Protein AF-A0A535QGE5-F1 (afdb_monomer_lite)

Structure (mmCIF, N/CA/C/O backbone):
data_AF-A0A535QGE5-F1
#
_entry.id   AF-A0A535QGE5-F1
#
loop_
_atom_site.group_PDB
_atom_site.id
_atom_site.type_symbol
_atom_site.label_atom_id
_atom_site.label_alt_id
_atom_site.label_comp_id
_atom_site.label_asym_id
_atom_site.label_entity_id
_atom_site.label_seq_id
_atom_site.pdbx_PDB_ins_code
_atom_site.Cartn_x
_atom_site.Cartn_y
_atom_site.Cartn_z
_atom_site.occupancy
_atom_site.B_iso_or_equiv
_atom_site.auth_seq_id
_atom_site.auth_comp_id
_atom_site.auth_asym_id
_atom_site.auth_atom_id
_atom_site.pdbx_PDB_model_num
ATOM 1 N N . MET A 1 1 ? -38.352 -1.138 -55.491 1.00 43.91 1 MET A N 1
ATOM 2 C CA . MET A 1 1 ? -38.396 0.281 -55.898 1.00 43.91 1 MET A CA 1
ATOM 3 C C . MET A 1 1 ? -39.644 0.878 -55.269 1.00 43.91 1 MET A C 1
ATOM 5 O O . MET A 1 1 ? -40.702 0.330 -55.533 1.00 43.91 1 MET A O 1
ATOM 9 N N . LEU A 1 2 ? -39.501 1.862 -54.376 1.00 36.53 2 LEU A N 1
ATOM 10 C CA . LEU A 1 2 ? -40.438 2.964 -54.093 1.00 36.53 2 LEU A CA 1
ATOM 11 C C . LEU A 1 2 ? -39.946 3.683 -52.830 1.00 36.53 2 LEU A C 1
ATOM 13 O O . LEU A 1 2 ? -39.919 3.121 -51.737 1.00 36.53 2 LEU A O 1
ATOM 17 N N . CYS A 1 3 ? -39.493 4.916 -53.028 1.00 30.83 3 CYS A N 1
ATOM 18 C CA . CYS A 1 3 ? -39.054 5.820 -51.982 1.00 30.83 3 CYS A CA 1
ATOM 19 C C . CYS A 1 3 ? -40.240 6.650 -51.473 1.00 30.83 3 CYS A C 1
ATOM 21 O O . CYS A 1 3 ? -40.962 7.226 -52.276 1.00 30.83 3 CYS A O 1
ATOM 23 N N . LEU A 1 4 ? -40.323 6.729 -50.139 1.00 42.69 4 LEU A N 1
ATOM 24 C CA . LEU A 1 4 ? -40.679 7.867 -49.279 1.00 42.69 4 LEU A CA 1
ATOM 25 C C . LEU A 1 4 ? -42.007 8.610 -49.500 1.00 42.69 4 LEU A C 1
ATOM 27 O O . LEU A 1 4 ? -42.220 9.247 -50.519 1.00 42.69 4 LEU A O 1
ATOM 31 N N . ASN A 1 5 ? -42.756 8.753 -48.403 1.00 33.75 5 ASN A N 1
ATOM 32 C CA . ASN A 1 5 ? -43.266 10.065 -48.008 1.00 33.75 5 ASN A CA 1
ATOM 33 C C . ASN A 1 5 ? -43.051 10.271 -46.503 1.00 33.75 5 ASN A C 1
ATOM 35 O O . ASN A 1 5 ? -43.503 9.483 -45.675 1.00 33.75 5 ASN A O 1
ATOM 39 N N . LYS A 1 6 ? -42.311 11.335 -46.171 1.00 44.16 6 LYS A N 1
ATOM 40 C CA . LYS A 1 6 ? -42.154 11.878 -44.819 1.00 44.16 6 LYS A CA 1
ATOM 41 C C . LYS A 1 6 ? -43.361 12.764 -44.511 1.00 44.16 6 LYS A C 1
ATOM 43 O O . LYS A 1 6 ? -43.703 13.613 -45.327 1.00 44.16 6 LYS A O 1
ATOM 48 N N . VAL A 1 7 ? -43.908 12.654 -43.305 1.00 36.50 7 VAL A N 1
ATOM 49 C CA . VAL A 1 7 ? -44.700 13.719 -42.673 1.00 36.50 7 VAL A CA 1
ATOM 50 C C . VAL A 1 7 ? -44.057 14.005 -41.312 1.00 36.50 7 VAL A C 1
ATOM 52 O O . VAL A 1 7 ? -43.834 13.058 -40.556 1.00 36.50 7 VAL A O 1
ATOM 55 N N . PRO A 1 8 ? -43.689 15.259 -40.992 1.00 41.50 8 PRO A N 1
ATOM 56 C CA . PRO A 1 8 ? -43.053 15.590 -39.728 1.00 41.50 8 PRO A CA 1
ATOM 57 C C . PRO A 1 8 ? -44.129 15.850 -38.670 1.00 41.50 8 PRO A C 1
ATOM 59 O O . PRO A 1 8 ? -44.941 16.760 -38.819 1.00 41.50 8 PRO A O 1
ATOM 62 N N . VAL A 1 9 ? -44.123 15.092 -37.575 1.00 39.03 9 VAL A N 1
ATOM 63 C CA . VAL A 1 9 ? -44.896 15.452 -36.381 1.00 39.03 9 VAL A CA 1
ATOM 64 C C . VAL A 1 9 ? -43.984 16.275 -35.477 1.00 39.03 9 VAL A C 1
ATOM 66 O O . VAL A 1 9 ? -43.035 15.761 -34.891 1.00 39.03 9 VAL A O 1
ATOM 69 N N . HIS A 1 10 ? -44.254 17.577 -35.407 1.00 37.94 10 HIS A N 1
ATOM 70 C CA . HIS A 1 10 ? -43.715 18.456 -34.375 1.00 37.94 10 HIS A CA 1
ATOM 71 C C . HIS A 1 10 ? -44.338 18.076 -33.029 1.00 37.94 10 HIS A C 1
ATOM 73 O O . HIS A 1 10 ? -45.468 18.463 -32.735 1.00 37.94 10 HIS A O 1
ATOM 79 N N . VAL A 1 11 ? -43.595 17.348 -32.199 1.00 38.59 11 VAL A N 1
ATOM 80 C CA . VAL A 1 11 ? -43.879 17.282 -30.764 1.00 38.59 11 VAL A CA 1
ATOM 81 C C . VAL A 1 11 ? -43.087 18.407 -30.111 1.00 38.59 11 VAL A C 1
ATOM 83 O O . VAL A 1 11 ? -41.860 18.372 -30.070 1.00 38.59 11 VAL A O 1
ATOM 86 N N . LYS A 1 12 ? -43.798 19.439 -29.648 1.00 39.53 12 LYS A N 1
ATOM 87 C CA . LYS A 1 12 ? -43.247 20.447 -28.739 1.00 39.53 12 LYS A CA 1
ATOM 88 C C . LYS A 1 12 ? -42.831 19.724 -27.461 1.00 39.53 12 LYS A C 1
ATOM 90 O O . LYS A 1 12 ? -43.686 19.266 -26.711 1.00 39.53 12 LYS A O 1
ATOM 95 N N . GLN A 1 13 ? -41.530 19.587 -27.259 1.00 41.53 13 GLN A N 1
ATOM 96 C CA . GLN A 1 13 ? -40.970 19.070 -26.024 1.00 41.53 13 GLN A CA 1
ATOM 97 C C . GLN A 1 13 ? -40.846 20.259 -25.071 1.00 41.53 13 GLN A C 1
ATOM 99 O O . GLN A 1 13 ? -40.043 21.162 -25.302 1.00 41.53 13 GLN A O 1
ATOM 104 N N . GLU A 1 14 ? -41.709 20.310 -24.059 1.00 35.53 14 GLU A N 1
ATOM 105 C CA . GLU A 1 14 ? -41.507 21.227 -22.941 1.00 35.53 14 GLU A CA 1
ATOM 106 C C . GLU A 1 14 ? -40.202 20.840 -22.227 1.00 35.53 14 GLU A C 1
ATOM 108 O O . GLU A 1 14 ? -39.926 19.644 -22.071 1.00 35.53 14 GLU A O 1
ATOM 113 N N . PRO A 1 15 ? -39.364 21.814 -21.837 1.00 37.53 15 PRO A N 1
ATOM 114 C CA . PRO A 1 15 ? -38.134 21.516 -21.130 1.00 37.53 15 PRO A CA 1
ATOM 115 C C . PRO A 1 15 ? -38.484 20.904 -19.774 1.00 37.53 15 PRO A C 1
ATOM 117 O O . PRO A 1 15 ? -39.102 21.537 -18.920 1.00 37.53 15 PRO A O 1
ATOM 120 N N . ILE A 1 16 ? -38.065 19.655 -19.580 1.00 43.34 16 ILE A N 1
ATOM 121 C CA . ILE A 1 16 ? -37.972 19.062 -18.253 1.00 43.34 16 ILE A CA 1
ATOM 122 C C . ILE A 1 16 ? -36.894 19.865 -17.525 1.00 43.34 16 ILE A C 1
ATOM 124 O O . ILE A 1 16 ? -35.709 19.739 -17.828 1.00 43.34 16 ILE A O 1
ATOM 128 N N . TYR A 1 17 ? -37.306 20.713 -16.586 1.00 45.97 17 TYR A N 1
ATOM 129 C CA . TYR A 1 17 ? -36.402 21.281 -15.597 1.00 45.97 17 TYR A CA 1
ATOM 130 C C . TYR A 1 17 ? -35.916 20.134 -14.708 1.00 45.97 17 TYR A C 1
ATOM 132 O O . TYR A 1 17 ? -36.573 19.764 -13.739 1.00 45.97 17 TYR A O 1
ATOM 140 N N . THR A 1 18 ? -34.781 19.529 -15.048 1.00 47.75 18 THR A N 1
ATOM 141 C CA . THR A 1 18 ? -34.019 18.762 -14.065 1.00 47.75 18 THR A CA 1
ATOM 142 C C . THR A 1 18 ? -33.194 19.752 -13.259 1.00 47.75 18 THR A C 1
ATOM 144 O O . THR A 1 18 ? -32.072 20.097 -13.625 1.00 47.75 18 THR A O 1
ATOM 147 N N . GLU A 1 19 ? -33.776 20.229 -12.161 1.00 51.28 19 GLU A N 1
ATOM 148 C CA . GLU A 1 19 ? -32.989 20.685 -11.022 1.00 51.28 19 GLU A CA 1
ATOM 149 C C . GLU A 1 19 ? -32.031 19.550 -10.620 1.00 51.28 19 GLU A C 1
ATOM 151 O O . GLU A 1 19 ? -32.469 18.434 -10.333 1.00 51.28 19 GLU A O 1
ATOM 156 N N . GLY A 1 20 ? -30.720 19.820 -10.640 1.00 49.34 20 GLY A N 1
ATOM 157 C CA . GLY A 1 20 ? -29.707 18.924 -10.070 1.00 49.34 20 GLY A CA 1
ATOM 158 C C . GLY A 1 20 ? -28.570 18.465 -10.991 1.00 49.34 20 GLY A C 1
ATOM 159 O O . GLY A 1 20 ? -28.160 17.311 -10.890 1.00 49.34 20 GLY A O 1
ATOM 160 N N . ASP A 1 21 ? -28.034 19.332 -11.856 1.00 51.59 21 ASP A N 1
ATOM 161 C CA . ASP A 1 21 ? -26.798 19.050 -12.622 1.00 51.59 21 ASP A CA 1
ATOM 162 C C . ASP A 1 21 ? -25.521 19.569 -11.920 1.00 51.59 21 ASP A C 1
ATOM 164 O O . ASP A 1 21 ? -24.427 19.043 -12.091 1.00 51.59 21 ASP A O 1
ATOM 168 N N . HIS A 1 22 ? -25.650 20.538 -11.007 1.00 51.41 22 HIS A N 1
ATOM 169 C CA . HIS A 1 22 ? -24.494 21.194 -10.376 1.00 51.41 22 HIS A CA 1
ATOM 170 C C . HIS A 1 22 ? -23.698 20.338 -9.374 1.00 51.41 22 HIS A C 1
ATOM 172 O O . HIS A 1 22 ? -22.598 20.720 -8.999 1.00 51.41 22 HIS A O 1
ATOM 178 N N . GLY A 1 23 ? -24.204 19.175 -8.947 1.00 52.62 23 GLY A N 1
ATOM 179 C CA . GLY A 1 23 ? -23.488 18.296 -8.010 1.00 52.62 23 GLY A CA 1
ATOM 180 C C . GLY A 1 23 ? -22.582 17.250 -8.670 1.00 52.62 23 GLY A C 1
ATOM 181 O O . GLY A 1 23 ? -21.733 16.668 -7.998 1.00 52.62 23 GLY A O 1
ATOM 182 N N . ARG A 1 24 ? -22.768 16.974 -9.969 1.00 57.91 24 ARG A N 1
ATOM 183 C CA . ARG A 1 24 ? -22.065 15.887 -10.673 1.00 57.91 24 ARG A CA 1
ATOM 184 C C . ARG A 1 24 ? -20.732 16.354 -11.258 1.00 57.91 24 ARG A C 1
ATOM 186 O O . ARG A 1 24 ? -19.731 15.658 -11.106 1.00 57.91 24 ARG A O 1
ATOM 193 N N . ASP A 1 25 ? -20.713 17.555 -11.825 1.00 60.88 25 ASP A N 1
ATOM 194 C CA . ASP A 1 25 ? -19.515 18.159 -12.417 1.00 60.88 25 ASP A CA 1
ATOM 195 C C . ASP A 1 25 ? -18.465 18.543 -11.363 1.00 60.88 25 ASP A C 1
ATOM 197 O O . ASP A 1 25 ? -17.264 18.373 -11.578 1.00 60.88 25 ASP A O 1
ATOM 201 N N . GLU A 1 26 ? -18.900 19.003 -10.184 1.00 63.06 26 GLU A N 1
ATOM 202 C CA . GLU A 1 26 ? -17.993 19.334 -9.077 1.00 63.06 26 GLU A CA 1
ATOM 203 C C . GLU A 1 26 ? -17.345 18.081 -8.469 1.00 63.06 26 GLU A C 1
ATOM 205 O O . GLU A 1 26 ? -16.129 18.058 -8.253 1.00 63.06 26 GLU A O 1
ATOM 210 N N . GLN A 1 27 ? -18.128 17.013 -8.263 1.00 70.19 27 GLN A N 1
ATOM 211 C CA . GLN A 1 27 ? -17.609 15.725 -7.791 1.00 70.19 27 GLN A CA 1
ATOM 212 C C . GLN A 1 27 ? -16.655 15.089 -8.808 1.00 70.19 27 GLN A C 1
ATOM 214 O O . GLN A 1 27 ? -15.609 14.563 -8.420 1.00 70.19 27 GLN A O 1
ATOM 219 N N . ASP A 1 28 ? -16.962 15.155 -10.107 1.00 79.19 28 ASP A N 1
ATOM 220 C CA . ASP A 1 28 ? -16.048 14.645 -11.132 1.00 79.19 28 ASP A CA 1
ATOM 221 C C . ASP A 1 28 ? -14.747 15.461 -11.175 1.00 79.19 28 ASP A C 1
ATOM 223 O O . ASP A 1 28 ? -13.651 14.891 -11.184 1.00 79.19 28 ASP A O 1
ATOM 227 N N . GLY A 1 29 ? -14.840 16.790 -11.066 1.00 81.69 29 GLY A N 1
ATOM 228 C CA . GLY A 1 29 ? -13.681 17.672 -10.953 1.00 81.69 29 GLY A CA 1
ATOM 229 C C . GLY A 1 29 ? -12.778 17.345 -9.755 1.00 81.69 29 GLY A C 1
ATOM 230 O O . GLY A 1 29 ? -11.549 17.347 -9.884 1.00 81.69 29 GLY A O 1
ATOM 231 N N . GLU A 1 30 ? -13.349 17.021 -8.594 1.00 85.81 30 GLU A N 1
ATOM 232 C CA . GLU A 1 30 ? -12.589 16.614 -7.405 1.00 85.81 30 GLU A CA 1
ATOM 233 C C . GLU A 1 30 ? -11.911 15.247 -7.586 1.00 85.81 30 GLU A C 1
ATOM 235 O O . GLU A 1 30 ? -10.723 15.083 -7.280 1.00 85.81 30 GLU A O 1
ATOM 240 N N . LEU A 1 31 ? -12.622 14.274 -8.159 1.00 86.81 31 LEU A N 1
ATOM 241 C CA . LEU A 1 31 ? -12.061 12.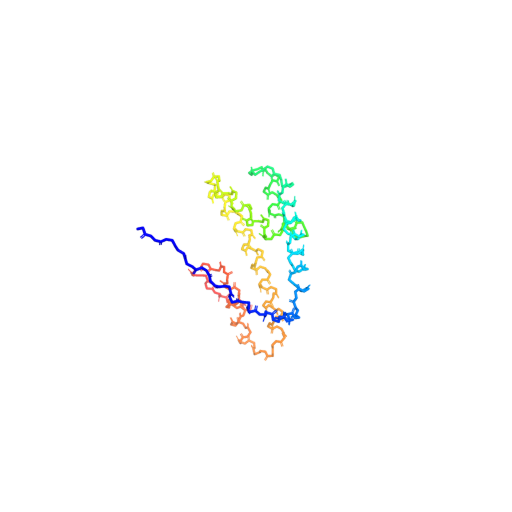957 -8.457 1.00 86.81 31 LEU A CA 1
ATOM 242 C C . LEU A 1 31 ? -10.914 13.042 -9.468 1.00 86.81 31 LEU A C 1
ATOM 244 O O . LEU A 1 31 ? -9.901 12.356 -9.304 1.00 86.81 31 LEU A O 1
ATOM 248 N N . VAL A 1 32 ? -11.034 13.894 -10.491 1.00 89.44 32 VAL A N 1
ATOM 249 C CA . VAL A 1 32 ? -9.950 14.169 -11.444 1.00 89.44 32 VAL A CA 1
ATOM 250 C C . VAL A 1 32 ? -8.729 14.724 -10.715 1.00 89.44 32 VAL A C 1
ATOM 252 O O . VAL A 1 32 ? -7.637 14.174 -10.874 1.00 89.44 32 VAL A O 1
ATOM 255 N N . LYS A 1 33 ? -8.899 15.740 -9.859 1.00 90.56 33 LYS A N 1
ATOM 256 C CA . LYS A 1 33 ? -7.796 16.314 -9.067 1.00 90.56 33 LYS A CA 1
ATOM 257 C C . LYS A 1 33 ? -7.116 15.256 -8.199 1.00 90.56 33 LYS A C 1
ATOM 259 O O . LYS A 1 33 ? -5.891 15.135 -8.229 1.00 90.56 33 LYS A O 1
ATOM 264 N N . ARG A 1 34 ? -7.891 14.429 -7.486 1.00 90.94 34 ARG A N 1
ATOM 265 C CA . ARG A 1 34 ? -7.348 13.337 -6.661 1.00 90.94 34 ARG A CA 1
ATOM 266 C C . ARG A 1 34 ? -6.553 12.338 -7.504 1.00 90.94 34 ARG A C 1
ATOM 268 O O . ARG A 1 34 ? -5.445 11.963 -7.124 1.00 90.94 34 ARG A O 1
ATOM 275 N N . ARG A 1 35 ? -7.075 11.931 -8.667 1.00 92.06 35 ARG A N 1
ATOM 276 C CA . ARG A 1 35 ? -6.369 11.029 -9.596 1.00 92.06 35 ARG A CA 1
ATOM 277 C C . ARG A 1 35 ? -5.056 11.631 -10.097 1.00 92.06 35 ARG A C 1
ATOM 279 O O . ARG A 1 35 ? -4.069 10.904 -10.184 1.00 92.06 35 ARG A O 1
ATOM 286 N N . MET A 1 36 ? -5.029 12.932 -10.389 1.00 92.56 36 MET A N 1
ATOM 287 C CA . MET A 1 36 ? -3.808 13.626 -10.809 1.00 92.56 36 MET A CA 1
ATOM 288 C C . MET A 1 36 ? -2.740 13.608 -9.713 1.00 92.56 36 MET A C 1
ATOM 290 O O . MET A 1 36 ? -1.601 13.247 -9.998 1.00 92.56 36 MET A O 1
ATOM 294 N N . VAL A 1 37 ? -3.107 13.914 -8.463 1.00 94.12 37 VAL A N 1
ATOM 295 C CA . VAL A 1 37 ? -2.176 13.871 -7.318 1.00 94.12 37 VAL A CA 1
ATOM 296 C C . VAL A 1 37 ? -1.615 12.463 -7.117 1.00 94.12 37 VAL A C 1
ATOM 298 O O . VAL A 1 37 ? -0.403 12.290 -7.012 1.00 94.12 37 VAL A O 1
ATOM 301 N N . LEU A 1 38 ? -2.476 11.441 -7.133 1.00 94.38 38 LEU A N 1
ATOM 302 C CA . LEU A 1 38 ? -2.050 10.046 -6.986 1.00 94.38 38 LEU A CA 1
ATOM 303 C C . LEU A 1 38 ? -1.152 9.582 -8.140 1.00 94.38 38 LEU A C 1
ATOM 305 O O . LEU A 1 38 ? -0.225 8.804 -7.916 1.00 94.38 38 LEU A O 1
ATOM 309 N N . SER A 1 39 ? -1.406 10.045 -9.371 1.00 93.31 39 SER A N 1
ATOM 310 C CA . SER A 1 39 ? -0.515 9.747 -10.496 1.00 93.31 39 SER A CA 1
ATOM 311 C C . SER A 1 39 ? 0.836 10.419 -10.309 1.00 93.31 39 SER A C 1
ATOM 313 O O . SER A 1 39 ? 1.842 9.728 -10.385 1.00 93.31 39 SER A O 1
ATOM 315 N N . ALA A 1 40 ? 0.867 11.709 -9.967 1.00 94.69 40 ALA A N 1
ATOM 316 C CA . ALA A 1 40 ? 2.113 12.430 -9.730 1.00 94.69 40 ALA A CA 1
ATOM 317 C C . ALA A 1 40 ? 2.960 11.764 -8.632 1.00 94.69 40 ALA A C 1
ATOM 319 O O . ALA A 1 40 ? 4.160 11.584 -8.812 1.00 94.69 40 ALA A O 1
ATOM 320 N N . MET A 1 41 ? 2.332 11.321 -7.536 1.00 94.62 41 MET A N 1
ATOM 321 C CA . MET A 1 41 ? 3.003 10.556 -6.477 1.00 94.62 41 MET A CA 1
ATOM 322 C C . MET A 1 41 ? 3.615 9.249 -6.985 1.00 94.62 41 MET A C 1
ATOM 324 O O . MET A 1 41 ? 4.712 8.885 -6.573 1.00 94.62 41 MET A O 1
ATOM 328 N N . TYR A 1 42 ? 2.915 8.532 -7.865 1.00 95.31 42 TYR A N 1
ATOM 329 C CA . TYR A 1 42 ? 3.437 7.310 -8.470 1.00 95.31 42 TYR A CA 1
ATOM 330 C C . TYR A 1 42 ? 4.588 7.600 -9.445 1.00 95.31 42 TYR A C 1
ATOM 332 O O . TYR A 1 42 ? 5.575 6.870 -9.465 1.00 95.31 42 TYR A O 1
ATOM 340 N N . ASP A 1 43 ? 4.471 8.663 -10.238 1.00 94.50 43 ASP A N 1
ATOM 341 C CA . ASP A 1 43 ? 5.417 8.997 -11.304 1.00 94.50 43 ASP A CA 1
ATOM 342 C C . ASP A 1 43 ? 6.782 9.456 -10.752 1.00 94.50 43 ASP A C 1
ATOM 344 O O . ASP A 1 43 ? 7.803 9.267 -11.411 1.00 94.50 43 ASP A O 1
ATOM 348 N N . VAL A 1 44 ? 6.825 9.990 -9.524 1.00 95.81 44 VAL A N 1
ATOM 349 C CA . VAL A 1 44 ? 8.077 10.351 -8.828 1.00 95.81 44 VAL A CA 1
ATOM 350 C C . VAL A 1 44 ? 8.705 9.198 -8.036 1.00 95.81 44 VAL A C 1
ATOM 352 O O . VAL A 1 44 ? 9.754 9.388 -7.415 1.00 95.81 44 VAL A O 1
ATOM 355 N N . LEU A 1 45 ? 8.093 8.006 -8.021 1.00 95.88 45 LEU A N 1
ATOM 356 C CA . LEU A 1 45 ? 8.671 6.868 -7.310 1.00 95.88 45 LEU A CA 1
ATOM 357 C C . LEU A 1 45 ? 10.021 6.466 -7.917 1.00 95.88 45 LEU A C 1
ATOM 359 O O . LEU A 1 45 ? 10.196 6.497 -9.139 1.00 95.88 45 LEU A O 1
ATOM 363 N N . PRO A 1 46 ? 10.976 6.008 -7.086 1.00 96.88 46 PRO A N 1
ATOM 364 C CA . PRO A 1 46 ? 12.223 5.465 -7.596 1.00 96.88 46 PRO A CA 1
ATOM 365 C C . PRO A 1 46 ? 11.983 4.285 -8.540 1.00 96.88 46 PRO A C 1
ATOM 367 O O . PRO A 1 46 ? 10.960 3.600 -8.475 1.00 96.88 46 PRO A O 1
ATOM 370 N N . VAL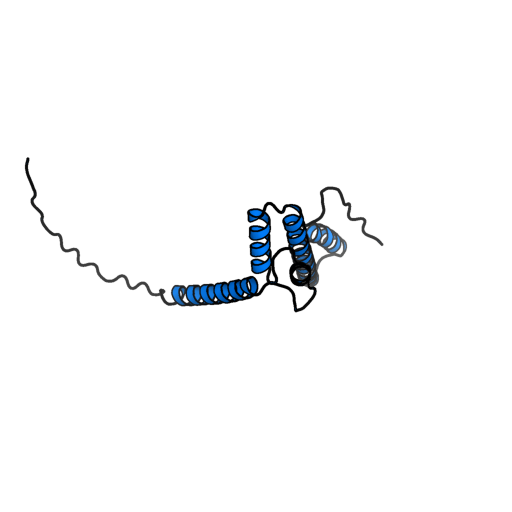 A 1 47 ? 12.978 3.999 -9.380 1.00 96.06 47 VAL A N 1
ATOM 371 C CA . VAL A 1 47 ? 12.922 2.901 -10.353 1.00 96.06 47 VAL A CA 1
ATOM 372 C C . VAL A 1 47 ? 12.501 1.597 -9.671 1.00 96.06 47 VAL A C 1
ATOM 374 O O . VAL A 1 47 ? 13.116 1.180 -8.684 1.00 96.06 47 VAL A O 1
ATOM 377 N N . TYR A 1 48 ? 11.468 0.949 -10.216 1.00 96.44 48 TYR A N 1
ATOM 378 C CA . TYR A 1 48 ? 10.940 -0.315 -9.701 1.00 96.44 48 TYR A CA 1
ATOM 379 C C . TYR A 1 48 ? 12.059 -1.341 -9.477 1.00 96.44 48 TYR A C 1
ATOM 381 O O . TYR A 1 48 ? 12.909 -1.544 -10.345 1.00 96.44 48 TYR A O 1
ATOM 389 N N . GLY A 1 49 ? 12.034 -2.007 -8.322 1.00 94.62 49 GLY A N 1
ATOM 390 C CA . GLY A 1 49 ? 13.021 -3.020 -7.941 1.00 94.62 49 GLY A CA 1
ATOM 391 C C . GLY A 1 49 ? 14.302 -2.460 -7.314 1.00 94.62 49 GLY A C 1
ATOM 392 O O . GLY A 1 49 ? 15.041 -3.218 -6.688 1.00 94.62 49 GLY A O 1
ATOM 393 N N . SER A 1 50 ? 14.554 -1.150 -7.412 1.00 97.31 50 SER A N 1
ATOM 394 C CA . SER A 1 50 ? 15.683 -0.516 -6.725 1.00 97.31 50 SER A CA 1
ATOM 395 C C . SER A 1 50 ? 15.520 -0.552 -5.202 1.00 97.31 50 SER A C 1
ATOM 397 O O . SER A 1 50 ? 14.412 -0.612 -4.666 1.00 97.31 50 SER A O 1
ATOM 399 N N . VAL A 1 51 ? 16.635 -0.445 -4.476 1.00 96.94 51 VAL A N 1
ATOM 400 C CA . VAL A 1 51 ? 16.616 -0.336 -3.007 1.00 96.94 51 VAL A CA 1
ATOM 401 C C . VAL A 1 51 ? 15.798 0.878 -2.553 1.00 96.94 51 VAL A C 1
ATOM 403 O O . VAL A 1 51 ? 15.049 0.786 -1.585 1.00 96.94 51 VAL A O 1
ATOM 406 N N . ALA A 1 52 ? 15.903 2.000 -3.269 1.00 96.62 52 ALA A N 1
ATOM 407 C CA . ALA A 1 52 ? 15.147 3.213 -2.970 1.00 96.62 52 ALA A CA 1
ATOM 408 C C . ALA A 1 52 ? 13.635 3.006 -3.142 1.00 96.62 52 ALA A C 1
ATOM 410 O O . ALA A 1 52 ? 12.860 3.464 -2.306 1.00 96.62 52 ALA A O 1
ATOM 411 N N . PHE A 1 53 ? 13.220 2.264 -4.173 1.00 97.19 53 PHE A N 1
ATOM 412 C CA . PHE A 1 53 ? 11.817 1.916 -4.381 1.00 97.19 53 PHE A CA 1
ATOM 413 C C . PHE A 1 53 ? 11.275 1.108 -3.203 1.00 97.19 53 PHE A C 1
ATOM 415 O O . PHE A 1 53 ? 10.260 1.477 -2.621 1.00 97.19 53 PHE A O 1
ATOM 422 N N . TRP A 1 54 ? 11.979 0.052 -2.789 1.00 97.00 54 TRP A N 1
ATOM 423 C CA . TRP A 1 54 ? 11.526 -0.774 -1.669 1.00 97.00 54 TRP A CA 1
ATOM 424 C C . TRP A 1 54 ? 11.470 -0.006 -0.350 1.00 97.00 54 TRP A C 1
ATOM 426 O O . TRP A 1 54 ? 10.506 -0.164 0.393 1.00 97.00 54 TRP A O 1
ATOM 436 N N . ARG A 1 55 ? 12.434 0.889 -0.101 1.00 95.56 55 ARG A N 1
ATOM 437 C CA . ARG A 1 55 ? 12.389 1.794 1.057 1.00 95.56 55 ARG A CA 1
ATOM 438 C C . ARG A 1 55 ? 11.156 2.697 1.038 1.00 95.56 55 ARG A C 1
ATOM 440 O O . ARG A 1 55 ? 10.537 2.861 2.079 1.00 95.56 55 ARG A O 1
ATOM 447 N N . ALA A 1 56 ? 10.781 3.239 -0.121 1.00 95.44 56 ALA A N 1
ATOM 448 C CA . ALA A 1 56 ? 9.578 4.064 -0.251 1.00 95.44 56 ALA A CA 1
ATOM 449 C C . ALA A 1 56 ? 8.286 3.253 -0.034 1.00 95.44 56 ALA A C 1
ATOM 451 O O . ALA A 1 56 ? 7.356 3.718 0.619 1.00 95.44 56 ALA A O 1
ATOM 452 N N . ILE A 1 57 ? 8.227 2.016 -0.541 1.00 95.94 57 ILE A N 1
ATOM 453 C CA . ILE A 1 57 ? 7.073 1.126 -0.342 1.00 95.94 57 ILE A CA 1
ATOM 454 C C . ILE A 1 57 ? 6.900 0.767 1.139 1.00 95.94 57 ILE A C 1
ATOM 456 O O . ILE A 1 57 ? 5.782 0.790 1.649 1.00 95.94 57 ILE A O 1
ATOM 460 N N . GLU A 1 58 ? 7.997 0.458 1.826 1.00 94.81 58 GLU A N 1
ATOM 461 C CA . GLU A 1 58 ? 8.006 -0.049 3.204 1.00 94.81 58 GLU A CA 1
ATOM 462 C C . GLU A 1 58 ? 8.118 1.046 4.270 1.00 94.81 58 GLU A C 1
ATOM 464 O O . GLU A 1 58 ? 8.181 0.728 5.458 1.00 94.81 58 GLU A O 1
ATOM 469 N N . ALA A 1 59 ? 8.125 2.319 3.864 1.00 90.69 59 ALA A N 1
ATOM 470 C CA . ALA A 1 59 ? 8.230 3.449 4.774 1.00 90.69 59 ALA A CA 1
ATOM 471 C C . ALA A 1 59 ? 7.138 3.388 5.868 1.00 90.69 59 ALA A C 1
ATOM 473 O O . ALA A 1 59 ? 5.963 3.133 5.549 1.00 90.69 59 ALA A O 1
ATOM 474 N N . PRO A 1 60 ? 7.507 3.577 7.150 1.00 83.31 60 PRO A N 1
ATOM 475 C CA . PRO A 1 60 ? 6.562 3.696 8.254 1.00 83.31 60 PRO A CA 1
ATOM 476 C C . PRO A 1 60 ? 6.080 5.148 8.436 1.00 83.31 60 PRO A C 1
ATOM 478 O O . PRO A 1 60 ? 6.733 6.087 7.994 1.00 83.31 60 PRO A O 1
ATOM 481 N N . GLY A 1 61 ? 4.976 5.338 9.166 1.00 77.12 61 GLY A N 1
ATOM 482 C CA . GLY A 1 61 ? 4.572 6.656 9.675 1.00 77.12 61 GLY A CA 1
ATOM 483 C C . GLY A 1 61 ? 3.989 7.609 8.626 1.00 77.12 61 GLY A C 1
ATOM 484 O O . GLY A 1 61 ? 3.129 7.217 7.846 1.00 77.12 61 GLY A O 1
ATOM 485 N N . GLU A 1 62 ? 4.406 8.875 8.657 1.00 69.62 62 GLU A N 1
ATOM 486 C CA . GLU A 1 62 ? 3.853 9.954 7.818 1.00 69.62 62 GLU A CA 1
ATOM 487 C C . GLU A 1 62 ? 4.314 9.887 6.352 1.00 69.62 62 GLU A C 1
ATOM 489 O O . GLU A 1 62 ? 3.600 10.344 5.464 1.00 69.62 62 GLU A O 1
ATOM 494 N N . ASP A 1 63 ? 5.439 9.220 6.076 1.00 81.00 63 ASP A N 1
ATOM 495 C CA . ASP A 1 63 ? 5.975 9.008 4.720 1.00 81.00 63 ASP A CA 1
ATOM 496 C C . ASP A 1 63 ? 5.305 7.826 3.985 1.00 81.00 63 ASP A C 1
ATOM 498 O O . ASP A 1 63 ? 5.786 7.312 2.970 1.00 81.00 63 ASP A O 1
ATOM 502 N N . VAL A 1 64 ? 4.182 7.348 4.519 1.00 88.38 64 VAL A N 1
ATOM 503 C CA . VAL A 1 64 ? 3.421 6.219 3.996 1.00 88.38 64 VAL A CA 1
ATOM 504 C C . VAL A 1 64 ? 2.726 6.597 2.689 1.00 88.38 64 VAL A C 1
ATOM 506 O O . VAL A 1 64 ? 1.833 7.439 2.640 1.00 88.38 64 VAL A O 1
ATOM 509 N N . LEU A 1 65 ? 3.081 5.885 1.616 1.00 92.94 65 LEU A N 1
ATOM 510 C CA . LEU A 1 65 ? 2.375 6.004 0.341 1.00 92.94 65 LEU A CA 1
ATOM 511 C C . LEU A 1 65 ? 0.885 5.630 0.478 1.00 92.94 65 LEU A C 1
ATOM 513 O O . LEU A 1 65 ? 0.580 4.610 1.113 1.00 92.94 65 LEU A O 1
ATOM 517 N N . PRO A 1 66 ? -0.030 6.363 -0.187 1.00 93.50 66 PRO A N 1
ATOM 518 C CA . PRO A 1 66 ? -1.440 5.993 -0.257 1.00 93.50 66 PRO A CA 1
ATOM 519 C C . PRO A 1 66 ? -1.648 4.577 -0.808 1.00 93.50 66 PRO A C 1
ATOM 521 O O . PRO A 1 66 ? -0.889 4.105 -1.664 1.00 93.50 66 PRO A O 1
ATOM 524 N N . LEU A 1 67 ? -2.710 3.898 -0.360 1.00 93.12 67 LEU A N 1
ATOM 525 C CA . LEU A 1 67 ? -3.026 2.534 -0.801 1.00 93.12 67 LEU A CA 1
ATOM 526 C C . LEU A 1 67 ? -3.219 2.454 -2.319 1.00 93.12 67 LEU A C 1
ATOM 528 O O . LEU A 1 67 ? -2.804 1.480 -2.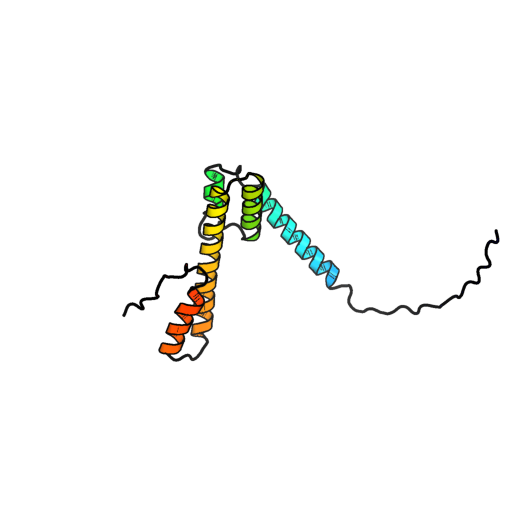939 1.00 93.12 67 LEU A O 1
ATOM 532 N N . GLU A 1 68 ? -3.785 3.487 -2.936 1.00 94.50 68 GLU A N 1
ATOM 533 C CA . GLU A 1 68 ? -3.990 3.569 -4.381 1.00 94.50 68 GLU A CA 1
ATOM 534 C C . GLU A 1 68 ? -2.660 3.550 -5.152 1.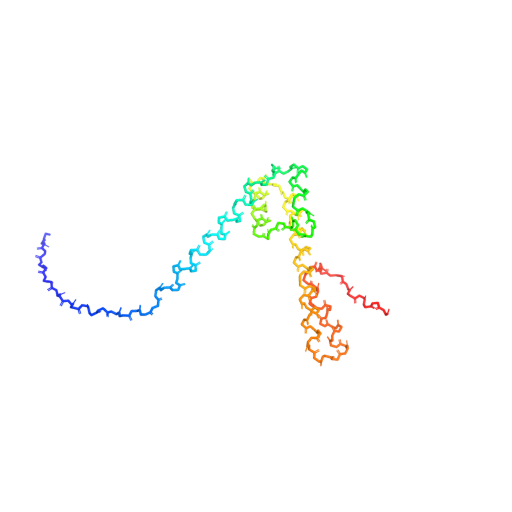00 94.50 68 GLU A C 1
ATOM 536 O O . GLU A 1 68 ? -2.559 2.910 -6.204 1.00 94.50 68 GLU A O 1
ATOM 541 N N . VAL A 1 69 ? -1.618 4.190 -4.606 1.00 96.56 69 VAL A N 1
ATOM 542 C CA . VAL A 1 69 ? -0.261 4.162 -5.170 1.00 96.56 69 VAL A CA 1
ATOM 543 C C . VAL A 1 69 ? 0.337 2.763 -5.022 1.00 96.56 69 VAL A C 1
ATOM 545 O O . VAL A 1 69 ? 0.861 2.217 -5.993 1.00 96.56 69 VAL A O 1
ATOM 548 N N . LEU A 1 70 ? 0.187 2.126 -3.854 1.00 96.38 70 LEU A N 1
ATOM 549 C CA . LEU A 1 70 ? 0.641 0.746 -3.649 1.00 96.38 70 LEU A CA 1
ATOM 550 C C . LEU A 1 70 ? -0.057 -0.248 -4.588 1.00 96.38 70 LEU A C 1
ATOM 552 O O . LEU A 1 70 ? 0.597 -1.112 -5.168 1.00 96.38 70 LEU A O 1
ATOM 556 N N . VAL A 1 71 ? -1.368 -0.112 -4.796 1.00 96.25 71 VAL A N 1
ATOM 557 C CA . VAL A 1 71 ? -2.132 -0.941 -5.743 1.00 96.25 71 VAL A CA 1
ATOM 558 C C . VAL A 1 71 ? -1.632 -0.737 -7.173 1.00 96.25 71 VAL A C 1
ATOM 560 O O . VAL A 1 71 ? -1.546 -1.696 -7.945 1.00 96.25 71 VAL A O 1
ATOM 563 N N . ARG A 1 72 ? -1.240 0.485 -7.546 1.00 96.69 72 ARG A N 1
ATOM 564 C CA . ARG A 1 72 ? -0.594 0.731 -8.841 1.00 96.69 72 ARG A CA 1
ATOM 565 C C . ARG A 1 72 ? 0.767 0.030 -8.933 1.00 96.69 72 ARG A C 1
ATOM 567 O O . ARG A 1 72 ? 1.039 -0.596 -9.954 1.00 96.69 72 ARG A O 1
ATOM 574 N N . CYS A 1 73 ? 1.564 0.019 -7.863 1.00 97.38 73 CYS A N 1
ATOM 575 C CA . CYS A 1 73 ? 2.808 -0.759 -7.793 1.00 97.38 73 CYS A CA 1
ATOM 576 C C . CYS A 1 73 ? 2.575 -2.276 -7.926 1.00 97.38 73 CYS A C 1
ATOM 578 O O . CYS A 1 73 ? 3.345 -2.946 -8.613 1.00 97.38 73 CYS A O 1
ATOM 580 N N . VAL A 1 74 ? 1.493 -2.821 -7.349 1.00 97.75 74 VAL A N 1
ATOM 581 C CA . VAL A 1 74 ? 1.089 -4.230 -7.546 1.00 97.75 74 VAL A CA 1
ATOM 582 C C . VAL A 1 74 ? 0.849 -4.524 -9.026 1.00 97.75 74 VAL A C 1
ATOM 584 O O . VAL A 1 74 ? 1.341 -5.528 -9.539 1.00 97.75 74 VAL A O 1
ATOM 587 N N . ARG A 1 75 ? 0.133 -3.645 -9.740 1.00 97.19 75 ARG A N 1
ATOM 588 C CA . ARG A 1 75 ? -0.109 -3.805 -11.187 1.00 97.19 75 ARG A CA 1
ATOM 589 C C . ARG A 1 75 ? 1.196 -3.809 -11.986 1.00 97.19 75 ARG A C 1
ATOM 591 O O . ARG A 1 75 ? 1.323 -4.588 -12.925 1.00 97.19 75 ARG A O 1
ATOM 598 N N . THR A 1 76 ? 2.175 -3.003 -11.581 1.00 97.06 76 THR A N 1
ATOM 599 C CA . THR A 1 76 ? 3.517 -2.987 -12.185 1.00 97.06 76 THR A CA 1
ATOM 600 C C . THR A 1 76 ? 4.302 -4.267 -11.910 1.00 97.06 76 THR A C 1
ATOM 602 O O . THR A 1 76 ? 4.978 -4.768 -12.804 1.00 97.06 76 THR A O 1
ATOM 605 N N . ALA A 1 77 ? 4.201 -4.836 -10.708 1.00 97.56 77 ALA A N 1
ATOM 606 C CA . ALA A 1 77 ? 4.797 -6.138 -10.414 1.00 97.56 77 ALA A CA 1
ATOM 607 C C . ALA A 1 77 ? 4.175 -7.244 -11.288 1.00 97.56 77 ALA A C 1
ATOM 609 O O . ALA A 1 77 ? 4.892 -8.053 -11.872 1.00 97.56 77 ALA A O 1
ATOM 610 N N . VAL A 1 78 ? 2.844 -7.224 -11.454 1.00 97.81 78 VAL A N 1
ATOM 611 C CA . VAL A 1 78 ? 2.110 -8.155 -12.331 1.00 97.81 78 VAL A CA 1
ATOM 612 C C . VAL A 1 78 ? 2.557 -8.028 -13.787 1.00 97.81 78 VAL A C 1
ATOM 614 O O . VAL A 1 78 ? 2.859 -9.042 -14.408 1.00 97.81 78 VAL A O 1
ATOM 617 N N . SER A 1 79 ? 2.645 -6.810 -14.332 1.00 97.81 79 SER A N 1
ATOM 618 C CA . SER A 1 79 ? 3.049 -6.611 -15.733 1.00 97.81 79 SER A CA 1
ATOM 619 C C . SER A 1 79 ? 4.494 -7.030 -16.012 1.00 97.81 79 SER A C 1
ATOM 621 O O . SER A 1 79 ? 4.827 -7.362 -17.146 1.00 97.81 79 SER A O 1
ATOM 623 N N . ARG A 1 80 ? 5.344 -7.050 -14.979 1.00 96.81 80 ARG A N 1
ATOM 624 C CA . ARG A 1 80 ? 6.735 -7.520 -15.041 1.00 96.81 80 ARG A CA 1
ATOM 625 C C . ARG A 1 80 ? 6.895 -9.018 -14.763 1.00 96.81 80 ARG A C 1
ATOM 627 O O . ARG A 1 80 ? 8.009 -9.517 -14.879 1.00 96.81 80 ARG A O 1
ATOM 634 N N . GLY A 1 81 ? 5.828 -9.722 -14.376 1.00 97.62 81 GLY A N 1
ATOM 635 C CA . GLY A 1 81 ? 5.900 -11.124 -13.946 1.00 97.62 81 GLY A CA 1
ATOM 636 C C . GLY A 1 81 ? 6.645 -11.334 -12.619 1.00 97.62 81 GLY A C 1
ATOM 637 O O . GLY A 1 81 ? 7.113 -12.434 -12.344 1.00 97.62 81 GLY A O 1
ATOM 638 N N . ASP A 1 82 ? 6.779 -10.291 -11.796 1.00 97.75 82 ASP A N 1
ATOM 639 C CA . ASP A 1 82 ? 7.500 -10.341 -10.522 1.00 97.75 82 ASP A CA 1
ATOM 640 C C . ASP A 1 82 ? 6.561 -10.738 -9.372 1.00 97.75 82 ASP A C 1
ATOM 642 O O . ASP A 1 82 ? 6.020 -9.904 -8.640 1.00 97.75 82 ASP A O 1
ATOM 646 N N . ASP A 1 83 ? 6.356 -12.045 -9.211 1.00 98.12 83 ASP A N 1
ATOM 647 C CA . ASP A 1 83 ? 5.509 -12.595 -8.149 1.00 98.12 83 ASP A CA 1
ATOM 648 C C . ASP A 1 83 ? 6.053 -12.318 -6.739 1.00 98.12 83 ASP A C 1
ATOM 650 O O . ASP A 1 83 ? 5.269 -12.171 -5.797 1.00 98.12 83 ASP A O 1
ATOM 654 N N . SER A 1 84 ? 7.378 -12.245 -6.579 1.00 97.56 84 SER A N 1
ATOM 655 C CA . SER A 1 84 ? 8.016 -11.973 -5.287 1.00 97.56 84 SER A CA 1
ATOM 656 C C . SER A 1 84 ? 7.770 -10.527 -4.861 1.00 97.56 84 SER A C 1
ATOM 658 O O . SER A 1 84 ? 7.245 -10.274 -3.774 1.00 97.56 84 SER A O 1
ATOM 660 N N . GLY A 1 85 ? 8.036 -9.577 -5.762 1.00 97.44 85 GLY A N 1
ATOM 661 C CA . GLY A 1 85 ? 7.722 -8.168 -5.551 1.00 97.44 85 GLY A CA 1
ATOM 662 C C . GLY A 1 85 ? 6.230 -7.939 -5.323 1.00 97.44 85 GLY A C 1
ATOM 663 O O . GLY A 1 85 ? 5.853 -7.202 -4.413 1.00 97.44 85 GLY A O 1
ATOM 664 N N . ARG A 1 86 ? 5.363 -8.642 -6.064 1.00 98.00 86 ARG A N 1
ATOM 665 C CA . ARG A 1 86 ? 3.909 -8.589 -5.857 1.00 98.00 86 ARG A CA 1
ATOM 666 C C . ARG A 1 86 ? 3.514 -8.997 -4.437 1.00 98.00 86 ARG A C 1
ATOM 668 O O . ARG A 1 86 ? 2.761 -8.272 -3.789 1.00 98.00 86 ARG A O 1
ATOM 675 N N . LYS A 1 87 ? 4.010 -10.141 -3.950 1.00 97.62 87 LYS A N 1
ATOM 676 C CA . LYS A 1 87 ? 3.738 -10.629 -2.584 1.00 97.62 87 LYS A CA 1
ATOM 677 C C . LYS A 1 87 ? 4.219 -9.632 -1.533 1.00 97.62 87 LYS A C 1
ATOM 679 O O . LYS A 1 87 ? 3.452 -9.274 -0.646 1.00 97.62 87 LYS A O 1
ATOM 684 N N . ARG A 1 88 ? 5.435 -9.110 -1.701 1.00 97.19 88 ARG A N 1
ATOM 685 C CA . ARG A 1 88 ? 6.024 -8.110 -0.805 1.00 97.19 88 ARG A CA 1
ATOM 686 C C . ARG A 1 88 ? 5.161 -6.850 -0.684 1.00 97.19 88 ARG A C 1
ATOM 688 O O . ARG A 1 88 ? 4.927 -6.369 0.421 1.00 97.19 88 ARG A O 1
ATOM 695 N N . ILE A 1 89 ? 4.634 -6.334 -1.798 1.00 97.44 89 ILE A N 1
ATOM 696 C CA . ILE A 1 89 ? 3.742 -5.161 -1.774 1.00 97.44 89 ILE A CA 1
ATOM 697 C C . ILE A 1 89 ? 2.410 -5.501 -1.084 1.00 97.44 89 ILE A C 1
ATOM 699 O O . ILE A 1 89 ? 1.919 -4.705 -0.283 1.00 97.44 89 ILE A O 1
ATOM 703 N N . PHE A 1 90 ? 1.837 -6.685 -1.333 1.00 96.75 90 PHE A N 1
ATOM 704 C CA . PHE A 1 90 ? 0.618 -7.121 -0.641 1.00 96.75 90 PHE A CA 1
ATOM 705 C C . PHE A 1 90 ? 0.803 -7.233 0.872 1.00 96.75 90 PHE A C 1
ATOM 707 O O . PHE A 1 90 ? -0.060 -6.782 1.618 1.00 96.75 90 PHE A O 1
ATOM 714 N N . GLU A 1 91 ? 1.933 -7.761 1.340 1.00 95.12 91 GLU A N 1
ATOM 715 C CA . GLU A 1 91 ? 2.240 -7.821 2.772 1.00 95.12 91 GLU A CA 1
ATOM 716 C C . GLU A 1 91 ? 2.283 -6.433 3.416 1.00 95.12 91 GLU A C 1
ATOM 718 O O . GLU A 1 91 ? 1.875 -6.271 4.566 1.00 95.12 91 GLU A O 1
ATOM 723 N N . VAL A 1 92 ? 2.766 -5.414 2.701 1.00 94.44 92 VAL A N 1
ATOM 724 C CA . VAL A 1 92 ? 2.727 -4.025 3.184 1.00 94.44 92 VAL A CA 1
ATOM 725 C C . VAL A 1 92 ? 1.287 -3.515 3.262 1.00 94.44 92 VAL A C 1
ATOM 727 O O . VAL A 1 92 ? 0.898 -2.959 4.288 1.00 94.44 92 VAL A O 1
ATOM 730 N N . ILE A 1 93 ? 0.480 -3.736 2.219 1.00 93.88 93 ILE A N 1
ATOM 731 C CA . ILE A 1 93 ? -0.936 -3.331 2.196 1.00 93.88 93 ILE A CA 1
ATOM 732 C C . ILE A 1 93 ? -1.702 -3.986 3.350 1.00 93.88 93 ILE A C 1
ATOM 734 O O . ILE A 1 93 ? -2.389 -3.295 4.101 1.00 93.88 93 ILE A O 1
ATOM 738 N N . PHE A 1 94 ? -1.562 -5.301 3.525 1.00 92.19 94 PHE A N 1
ATOM 739 C CA . PHE A 1 94 ? -2.279 -6.038 4.562 1.00 92.19 94 PHE A CA 1
ATOM 740 C C . PHE A 1 94 ? -1.857 -5.623 5.963 1.00 92.19 94 PHE A C 1
ATOM 742 O O . PHE A 1 94 ? -2.726 -5.418 6.801 1.00 92.19 94 PHE A O 1
ATOM 749 N N . ARG A 1 95 ? -0.559 -5.408 6.211 1.00 89.81 95 ARG A N 1
ATOM 750 C CA . ARG A 1 95 ? -0.100 -4.875 7.501 1.00 89.81 95 ARG A CA 1
ATOM 751 C C . ARG A 1 95 ? -0.722 -3.513 7.809 1.00 89.81 95 ARG A C 1
ATOM 753 O O . ARG A 1 95 ? -1.185 -3.302 8.923 1.00 89.81 95 ARG A O 1
ATOM 760 N N . ARG A 1 96 ? -0.781 -2.606 6.827 1.00 89.62 96 ARG A N 1
ATOM 761 C CA . ARG A 1 96 ? -1.386 -1.274 7.010 1.00 89.62 96 ARG A CA 1
ATOM 762 C C . ARG A 1 96 ? -2.881 -1.365 7.311 1.00 89.62 96 ARG A C 1
ATOM 764 O O . ARG A 1 96 ? -3.344 -0.765 8.275 1.00 89.62 96 ARG A O 1
ATOM 771 N N . LEU A 1 97 ? -3.618 -2.152 6.527 1.00 88.56 97 LEU A N 1
ATOM 772 C CA . LEU A 1 97 ? -5.053 -2.349 6.733 1.00 88.56 97 LEU A CA 1
ATOM 773 C C . LEU A 1 97 ? -5.359 -3.019 8.072 1.00 88.56 97 LEU A C 1
ATOM 775 O O . LEU A 1 97 ? -6.316 -2.631 8.734 1.00 88.56 97 LEU A O 1
ATOM 779 N N . HIS A 1 98 ? -4.539 -3.988 8.482 1.00 86.69 98 HIS A N 1
ATOM 780 C CA . HIS A 1 98 ? -4.700 -4.684 9.754 1.00 86.69 98 HIS A CA 1
ATOM 781 C C . HIS A 1 98 ? -4.568 -3.723 10.941 1.00 86.69 98 HIS A C 1
ATOM 783 O O . HIS A 1 98 ? -5.468 -3.681 11.773 1.00 86.69 98 HIS A O 1
ATOM 789 N N . VAL A 1 99 ? -3.544 -2.860 10.950 1.00 84.81 99 VAL A N 1
ATOM 790 C CA . VAL A 1 99 ? -3.356 -1.835 11.996 1.00 84.81 99 VAL A CA 1
ATOM 791 C C . VAL A 1 99 ? -4.514 -0.832 12.028 1.00 84.81 99 VAL A C 1
ATOM 793 O O . VAL A 1 99 ? -5.016 -0.489 13.100 1.00 84.81 99 VAL A O 1
ATOM 796 N N . THR A 1 100 ? -4.976 -0.359 10.864 1.00 85.25 100 THR A N 1
ATOM 797 C CA . THR A 1 100 ? -6.133 0.550 10.797 1.00 85.25 100 THR A CA 1
ATOM 798 C C . THR A 1 100 ? -7.402 -0.121 11.316 1.00 85.25 100 THR A C 1
ATOM 800 O O . THR A 1 100 ? -8.152 0.494 12.073 1.00 85.25 100 THR A O 1
ATOM 803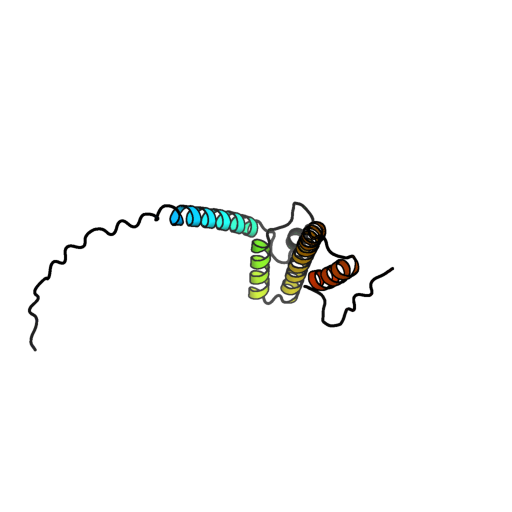 N N . ASN A 1 101 ? -7.627 -1.382 10.948 1.00 85.75 101 ASN A N 1
ATOM 804 C CA . ASN A 1 101 ? -8.778 -2.154 11.392 1.00 85.75 101 ASN A CA 1
ATOM 805 C C . ASN A 1 101 ? -8.739 -2.416 12.904 1.00 85.75 101 ASN A C 1
ATOM 807 O O . ASN A 1 101 ? -9.751 -2.231 13.571 1.00 85.75 101 ASN A O 1
ATOM 811 N N . GLU A 1 102 ? -7.577 -2.760 13.462 1.00 85.31 102 GLU A N 1
ATOM 812 C CA . GLU A 1 102 ? -7.386 -2.918 14.907 1.00 85.31 102 GLU A CA 1
ATOM 813 C C . GLU A 1 102 ? -7.678 -1.614 15.666 1.00 85.31 102 GLU A C 1
ATOM 815 O O . GLU A 1 102 ? -8.393 -1.615 16.669 1.00 85.31 102 GLU A O 1
ATOM 820 N N . CYS A 1 103 ? -7.183 -0.478 15.171 1.00 84.75 103 CYS A N 1
ATOM 821 C CA . CYS A 1 103 ? -7.448 0.829 15.773 1.00 84.75 103 CYS A CA 1
ATOM 822 C C . CYS A 1 103 ? -8.941 1.202 15.715 1.00 84.75 103 CYS A C 1
ATOM 824 O O . CYS A 1 103 ? -9.523 1.652 16.710 1.00 84.75 103 CYS A O 1
ATOM 826 N N . TRP A 1 104 ? -9.576 0.978 14.562 1.00 87.44 104 TRP A N 1
ATOM 827 C CA . TRP A 1 104 ? -10.998 1.243 14.367 1.00 87.44 104 TRP A CA 1
ATOM 828 C C . TRP A 1 104 ? -11.864 0.357 15.266 1.00 87.44 104 TRP A C 1
ATOM 830 O O . TRP A 1 104 ? -12.692 0.872 16.016 1.00 87.44 104 TRP A O 1
ATOM 840 N N . ALA A 1 105 ? -11.627 -0.954 15.264 1.00 84.75 105 ALA A N 1
ATOM 841 C CA . ALA A 1 105 ? -12.362 -1.903 16.090 1.00 84.75 105 ALA A CA 1
ATOM 842 C C . ALA A 1 105 ? -12.187 -1.600 17.586 1.00 84.75 105 ALA A C 1
ATOM 844 O O . ALA A 1 105 ? -13.179 -1.531 18.304 1.00 84.75 105 ALA A O 1
ATOM 845 N N . ASN A 1 106 ? -10.969 -1.298 18.054 1.00 84.06 106 ASN A N 1
ATOM 846 C CA . ASN A 1 106 ? -10.745 -0.839 19.431 1.00 84.06 106 ASN A CA 1
ATOM 847 C C . ASN A 1 106 ? -11.571 0.406 19.778 1.00 84.06 106 ASN A C 1
ATOM 849 O O . ASN A 1 106 ? -12.119 0.504 20.875 1.00 84.06 106 ASN A O 1
ATOM 853 N N . THR A 1 107 ? -11.634 1.377 18.866 1.00 85.62 107 THR A N 1
ATOM 854 C CA . THR A 1 107 ? -12.404 2.612 19.068 1.00 85.62 107 THR A CA 1
ATOM 855 C C . THR A 1 107 ? -13.895 2.319 19.185 1.00 85.62 107 THR A C 1
ATOM 857 O O . THR A 1 107 ? -14.535 2.805 20.112 1.00 85.62 107 THR A O 1
ATOM 860 N N . VAL A 1 108 ? -14.438 1.486 18.296 1.00 85.38 108 VAL A N 1
ATOM 861 C CA . VAL A 1 108 ? -15.856 1.100 18.302 1.00 85.38 108 VAL A CA 1
ATOM 862 C C . VAL A 1 108 ? -16.208 0.287 19.548 1.00 85.38 108 VAL A C 1
ATOM 864 O O . VAL A 1 108 ? -17.197 0.570 20.213 1.00 85.38 108 VAL A O 1
ATOM 867 N N . LEU A 1 109 ? -15.383 -0.686 19.928 1.00 85.81 109 LEU A N 1
ATOM 868 C CA . LEU A 1 109 ? -15.656 -1.515 21.103 1.00 85.81 109 LEU A CA 1
ATOM 869 C C . LEU A 1 109 ? -15.645 -0.707 22.407 1.00 85.81 109 LEU A C 1
ATOM 871 O O . LEU A 1 109 ? -16.389 -1.035 23.322 1.00 85.81 109 LEU A O 1
ATOM 875 N N . LYS A 1 110 ? -14.846 0.366 22.492 1.00 83.44 110 LYS A N 1
ATOM 876 C CA . LYS A 1 110 ? -14.837 1.276 23.652 1.00 83.44 110 LYS A CA 1
ATOM 877 C C . LYS A 1 110 ? -16.100 2.130 23.771 1.00 83.44 110 LYS A C 1
ATOM 879 O O . LYS A 1 110 ? -16.389 2.601 24.866 1.00 83.44 110 LYS A O 1
ATOM 884 N N . THR A 1 111 ? -16.820 2.377 22.676 1.00 86.88 111 THR A N 1
ATOM 885 C CA . THR A 1 111 ? -18.081 3.139 22.715 1.00 86.88 111 THR A CA 1
ATOM 886 C C . THR A 1 111 ? -19.290 2.252 22.984 1.00 86.88 111 THR A C 1
ATOM 888 O O . THR A 1 111 ? -20.352 2.755 23.351 1.00 86.88 111 THR A O 1
ATOM 891 N N . MET A 1 112 ? -19.141 0.937 22.833 1.00 83.75 112 MET A N 1
ATOM 892 C CA . MET A 1 112 ? -20.180 -0.034 23.134 1.00 83.75 112 MET A CA 1
ATOM 893 C C . MET A 1 112 ? -20.109 -0.430 24.616 1.00 83.75 112 MET A C 1
ATOM 895 O O . MET A 1 112 ? -19.046 -0.755 25.137 1.00 83.75 112 MET A O 1
ATOM 899 N N . ASN A 1 113 ? -21.246 -0.424 25.315 1.00 82.50 113 ASN A N 1
ATOM 900 C CA . ASN A 1 113 ? -21.333 -0.865 26.712 1.00 82.50 113 ASN A CA 1
ATOM 901 C C . ASN A 1 113 ? -21.364 -2.406 26.799 1.00 82.50 113 ASN A C 1
ATOM 903 O O . ASN A 1 113 ? -22.369 -2.992 27.198 1.00 82.50 113 ASN A O 1
ATOM 907 N N . LEU A 1 114 ? -20.292 -3.049 26.331 1.00 83.94 114 LEU A N 1
ATOM 908 C CA . LEU A 1 114 ? -20.172 -4.505 26.223 1.00 83.94 114 LEU A CA 1
ATOM 909 C C . LEU A 1 114 ? -19.731 -5.121 27.548 1.00 83.94 114 LEU A C 1
ATOM 911 O O . LEU A 1 114 ? -18.970 -4.531 28.316 1.00 83.94 114 LEU A O 1
ATOM 915 N N . GLN A 1 115 ? -20.155 -6.359 27.790 1.00 84.31 115 GLN A N 1
ATOM 916 C CA . GLN A 1 115 ? -19.600 -7.155 28.883 1.00 84.31 115 GLN A CA 1
ATOM 917 C C . GLN A 1 115 ? -18.199 -7.668 28.507 1.00 84.31 115 GLN A C 1
ATOM 919 O O . GLN A 1 115 ? -17.913 -7.919 27.339 1.00 84.31 115 GLN A O 1
ATOM 924 N N . GLY A 1 116 ? -17.314 -7.882 29.489 1.00 78.31 116 GLY A N 1
ATOM 925 C CA . GLY A 1 116 ? -15.905 -8.222 29.220 1.00 78.31 116 GLY A CA 1
ATOM 926 C C . GLY A 1 116 ? -15.688 -9.484 28.365 1.00 78.31 116 GLY A C 1
ATOM 927 O O . GLY A 1 116 ? -14.758 -9.534 27.562 1.00 78.31 116 GLY A O 1
ATOM 928 N N . VAL A 1 117 ? -16.571 -10.483 28.479 1.00 81.50 117 VAL A N 1
ATOM 929 C CA . VAL A 1 117 ? -16.524 -11.709 27.655 1.00 81.50 117 VAL A CA 1
ATOM 930 C C . VAL A 1 117 ? -16.892 -11.416 26.198 1.00 81.50 117 VAL A C 1
ATOM 932 O O . VAL A 1 117 ? -16.221 -11.886 25.283 1.00 81.50 117 VAL A O 1
ATOM 935 N N . GLU A 1 118 ? -17.925 -10.602 25.987 1.00 80.56 118 GLU A N 1
ATOM 936 C CA . GLU A 1 118 ? -18.387 -10.177 24.664 1.00 80.56 118 GLU A CA 1
ATOM 937 C C . GLU A 1 118 ? -17.329 -9.314 23.966 1.00 80.56 118 GLU A C 1
ATOM 939 O O . GLU A 1 118 ? -16.998 -9.545 22.805 1.00 80.56 118 GLU A O 1
ATOM 944 N N . GLN A 1 119 ? -16.706 -8.393 24.705 1.00 78.81 119 GLN A N 1
ATOM 945 C CA . GLN A 1 119 ? -15.605 -7.579 24.201 1.00 78.81 119 GLN A CA 1
ATOM 946 C C . GLN A 1 119 ? -14.406 -8.439 23.772 1.00 78.81 119 GLN A C 1
ATOM 948 O O . GLN A 1 119 ? -13.841 -8.213 22.706 1.00 78.81 119 GLN A O 1
ATOM 953 N N . SER A 1 120 ? -14.029 -9.448 24.566 1.00 77.75 120 SER A N 1
ATOM 954 C CA . SER A 1 120 ? -12.903 -10.335 24.243 1.00 77.75 120 SER A CA 1
ATOM 955 C C . SER A 1 120 ? -13.159 -11.193 22.999 1.00 77.75 120 SER A C 1
ATOM 957 O O . SER A 1 120 ? -12.263 -11.330 22.160 1.00 77.75 120 SER A O 1
ATOM 959 N N . ALA A 1 121 ? -14.378 -11.723 22.850 1.00 81.81 121 ALA A N 1
ATOM 960 C CA . ALA A 1 121 ? -14.777 -12.471 21.661 1.00 81.81 121 ALA A CA 1
ATOM 961 C C . ALA A 1 121 ? -14.731 -11.583 20.405 1.00 81.81 121 ALA A C 1
ATOM 963 O O . ALA A 1 121 ? -14.089 -11.937 19.417 1.00 81.81 121 ALA A O 1
ATOM 964 N N . LEU A 1 122 ? -15.305 -10.377 20.485 1.00 80.94 122 LEU A N 1
ATOM 965 C CA . LEU A 1 122 ? -15.345 -9.438 19.364 1.00 80.94 122 LEU A CA 1
ATOM 966 C C . LEU A 1 122 ? -13.959 -8.936 18.950 1.00 80.94 122 LEU A C 1
ATOM 968 O O . LEU A 1 122 ? -13.700 -8.808 17.758 1.00 80.94 122 LEU A O 1
ATOM 972 N N . VAL A 1 123 ? -13.041 -8.694 19.892 1.00 78.06 123 VAL A N 1
ATOM 973 C CA . VAL A 1 123 ? -11.643 -8.357 19.563 1.00 78.06 123 VAL A CA 1
ATOM 974 C C . VAL A 1 123 ? -10.994 -9.468 18.733 1.00 78.06 123 VAL A C 1
ATOM 976 O O . VAL A 1 123 ? -10.346 -9.188 17.725 1.00 78.06 123 VAL A O 1
ATOM 979 N N . CYS A 1 124 ? -11.178 -10.731 19.129 1.00 72.38 124 CYS A N 1
ATOM 980 C CA . CYS A 1 124 ? -10.590 -11.866 18.418 1.00 72.38 124 CYS A CA 1
ATOM 981 C C . CYS A 1 124 ? -11.137 -11.997 16.993 1.00 72.38 124 CYS A C 1
ATOM 983 O O . CYS A 1 124 ? -10.355 -12.200 16.062 1.00 72.38 124 CYS A O 1
ATOM 985 N N . ASP A 1 125 ? -12.450 -11.844 16.825 1.00 78.19 125 ASP A N 1
ATOM 986 C CA . ASP A 1 125 ? -13.113 -11.981 15.528 1.00 78.19 125 ASP A CA 1
ATOM 987 C C . ASP A 1 125 ? -12.798 -10.801 14.599 1.00 78.19 125 ASP A C 1
ATOM 989 O O . ASP A 1 125 ? -12.466 -10.994 13.427 1.00 78.19 125 ASP A O 1
ATOM 993 N N . LEU A 1 126 ? -12.816 -9.570 15.121 1.00 73.62 126 LEU A N 1
ATOM 994 C CA . LEU A 1 126 ? -12.551 -8.364 14.334 1.00 73.62 126 LEU A CA 1
ATOM 995 C C . LEU A 1 126 ? -11.083 -8.262 13.901 1.00 73.62 126 LEU A C 1
ATOM 997 O O . LEU A 1 126 ? -10.801 -7.685 12.851 1.00 73.62 126 LEU A O 1
ATOM 1001 N N . TYR A 1 127 ? -10.142 -8.843 14.653 1.00 70.25 127 TYR A N 1
ATOM 1002 C CA . TYR A 1 127 ? -8.715 -8.841 14.297 1.00 70.25 127 TYR A CA 1
ATOM 1003 C C . TYR A 1 127 ? -8.305 -10.013 13.399 1.00 70.25 127 TYR A C 1
ATOM 1005 O O . TYR A 1 127 ? -7.168 -10.043 12.921 1.00 70.25 127 TYR A O 1
ATOM 1013 N N . ALA A 1 128 ? -9.205 -10.969 13.139 1.00 62.91 128 ALA A N 1
ATOM 1014 C CA . ALA A 1 128 ? -8.909 -12.174 12.366 1.00 62.91 128 ALA A CA 1
ATOM 1015 C C . ALA A 1 128 ? -8.807 -11.948 10.845 1.00 62.91 128 ALA A C 1
ATOM 1017 O O . ALA A 1 128 ? -8.417 -12.875 10.130 1.00 62.91 128 ALA A O 1
ATOM 1018 N N . VAL A 1 129 ? -9.087 -10.738 10.337 1.00 51.03 129 VAL A N 1
ATOM 1019 C CA . VAL A 1 129 ? -8.909 -10.366 8.919 1.00 51.03 129 VAL A CA 1
ATOM 1020 C C . VAL A 1 129 ? -7.411 -10.329 8.574 1.00 51.03 129 VAL A C 1
ATOM 1022 O O . VAL A 1 129 ? -6.778 -9.279 8.532 1.00 51.03 129 VAL A O 1
ATOM 1025 N N . GLY A 1 130 ? -6.818 -11.508 8.390 1.00 48.09 130 GLY A N 1
ATOM 1026 C CA . GLY A 1 130 ? -5.393 -11.702 8.112 1.00 48.09 130 GLY A CA 1
ATOM 1027 C C . GLY A 1 130 ? -4.781 -12.961 8.730 1.00 48.09 130 GLY A C 1
ATOM 1028 O O . GLY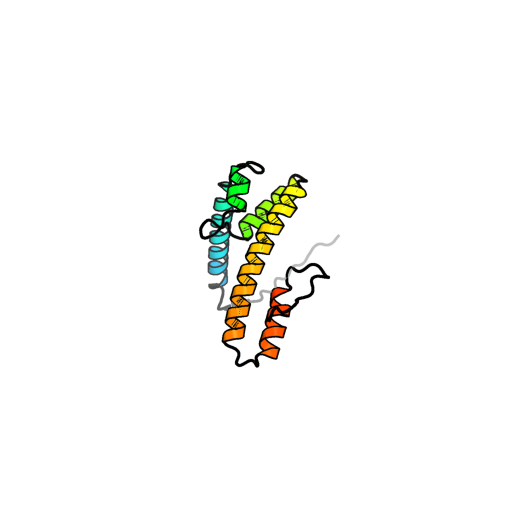 A 1 130 ? -3.679 -13.347 8.342 1.00 48.09 130 GLY A O 1
ATOM 1029 N N . LYS A 1 131 ? -5.469 -13.650 9.652 1.00 42.94 131 LYS A N 1
ATOM 1030 C CA . LYS A 1 131 ? -4.979 -14.936 10.163 1.00 42.94 131 LYS A CA 1
ATOM 1031 C C . LYS A 1 131 ? -5.228 -16.033 9.130 1.00 42.94 131 LYS A C 1
ATOM 1033 O O . LYS A 1 131 ? -6.361 -16.279 8.726 1.00 42.94 131 LYS A O 1
ATOM 1038 N N . GLN A 1 132 ? -4.159 -16.724 8.731 1.00 41.16 132 GLN A N 1
ATOM 1039 C CA . GLN A 1 132 ? -4.288 -18.016 8.063 1.00 41.16 132 GLN A CA 1
ATOM 1040 C C . GLN A 1 132 ? -5.193 -18.944 8.897 1.00 41.16 132 GLN A C 1
ATOM 1042 O O . GLN A 1 132 ? -5.128 -18.900 10.134 1.00 41.16 132 GLN A O 1
ATOM 1047 N N . PRO A 1 133 ? -6.016 -19.791 8.251 1.00 37.62 133 PRO A N 1
ATOM 1048 C CA . PRO A 1 133 ? -6.857 -20.747 8.958 1.00 37.62 133 PRO A CA 1
ATOM 1049 C C . PRO A 1 133 ? -5.960 -21.687 9.775 1.00 37.62 133 PRO A C 1
ATOM 1051 O O . PRO A 1 133 ? -5.224 -22.491 9.210 1.00 37.62 133 PRO A O 1
ATOM 1054 N N . GLY A 1 134 ? -5.975 -21.543 11.105 1.00 50.25 134 GLY A N 1
ATOM 1055 C CA . GLY A 1 134 ? -5.203 -22.387 12.027 1.00 50.25 134 GLY A CA 1
ATOM 1056 C C . GLY A 1 134 ? -4.549 -21.677 13.215 1.00 50.25 134 GLY A C 1
ATOM 1057 O O . GLY A 1 134 ? -4.073 -22.346 14.128 1.00 50.25 134 GLY A O 1
ATOM 1058 N N . SER A 1 135 ? -4.527 -20.342 13.265 1.00 44.31 135 SER A N 1
ATOM 1059 C CA . SER A 1 135 ? -3.885 -19.628 14.377 1.00 44.31 135 SER A CA 1
ATOM 1060 C C . SER A 1 135 ? -4.878 -19.320 15.509 1.00 44.31 135 SER A C 1
ATOM 1062 O O . SER A 1 135 ? -5.482 -18.247 15.560 1.00 44.31 135 SER A O 1
ATOM 1064 N N . SER A 1 136 ? -5.052 -20.284 16.418 1.00 41.03 136 SER A N 1
ATOM 1065 C CA . SER A 1 136 ? -5.856 -20.157 17.644 1.00 41.03 136 SER A CA 1
ATOM 1066 C C . SER A 1 136 ? -5.484 -18.894 18.435 1.00 41.03 136 SER A C 1
ATOM 1068 O O . SER A 1 136 ? -4.314 -18.668 18.743 1.00 41.03 136 SER A O 1
ATOM 1070 N N . CYS A 1 137 ? -6.469 -18.056 18.768 1.00 39.44 137 CYS A N 1
ATOM 1071 C CA . CYS A 1 137 ? -6.314 -17.014 19.782 1.00 39.44 137 CYS A CA 1
ATOM 1072 C C . CYS A 1 137 ? -6.261 -17.678 21.161 1.00 39.44 137 CYS A C 1
ATOM 1074 O O . CYS A 1 137 ? -7.283 -17.881 21.808 1.00 39.44 137 CYS A O 1
ATOM 1076 N N . THR A 1 138 ? -5.068 -18.027 21.633 1.00 41.66 138 THR A N 1
ATOM 1077 C CA . THR A 1 138 ? -4.854 -18.198 23.072 1.00 41.66 138 THR A CA 1
ATOM 1078 C C . THR A 1 138 ? -4.865 -16.820 23.716 1.00 41.66 138 THR A C 1
ATOM 1080 O O . THR A 1 138 ? -3.885 -16.083 23.631 1.00 41.66 138 THR A O 1
ATOM 1083 N N . ALA A 1 139 ? -5.995 -16.477 24.332 1.00 35.94 139 ALA A N 1
ATOM 1084 C CA . ALA A 1 139 ? -6.095 -15.395 25.297 1.00 35.94 139 ALA A CA 1
ATOM 1085 C C . ALA A 1 139 ? -5.069 -15.641 26.418 1.00 35.94 139 ALA A C 1
ATOM 1087 O O . ALA A 1 139 ? -5.164 -16.627 27.153 1.00 35.94 139 ALA A O 1
ATOM 1088 N N . ALA A 1 140 ? -4.048 -14.788 26.499 1.00 35.72 140 ALA A N 1
ATOM 1089 C CA . ALA A 1 140 ? -3.124 -14.768 27.623 1.00 35.72 140 ALA A CA 1
ATOM 1090 C C . ALA A 1 140 ? -3.765 -13.975 28.771 1.00 35.72 140 ALA A C 1
ATOM 1092 O O . ALA A 1 140 ? -4.334 -12.908 28.547 1.00 35.72 140 ALA A O 1
ATOM 1093 N N . ARG A 1 141 ? -3.715 -14.592 29.953 1.00 33.28 141 ARG A N 1
ATOM 1094 C CA . ARG A 1 141 ? -4.253 -14.140 31.241 1.00 33.28 141 ARG A CA 1
ATOM 1095 C C . ARG A 1 141 ? -3.609 -12.858 31.748 1.00 33.28 141 ARG A C 1
ATOM 1097 O O . ARG A 1 141 ? -2.402 -12.680 31.477 1.00 33.28 141 ARG A O 1
#

Radius of gyration: 26.59 Å; chains: 1; bounding box: 62×44×87 Å

Sequence (141 aa):
MLCLNKVPVHVKQEPIYTEGDHGRDEQDGELVKRRMVLSAMYDVLPVYGSVAFWRAIEAPGEDVLPLEVLVRCVRTAVSRGDDSGRKRIFEVIFRRLHVTNECWANTVLKTMNLQGVEQSALVCDLYAVGKQPGSSCTAAR

pLDDT: mean 76.84, std 22.05, range [30.83, 98.12]

Secondary structure (DSSP, 8-state):
---------------------HHHHHHHHHHHHHHHHHHHHHHTSPPTTSHHHHHHHT--GGGPPPHHHHHHHHHHHHHTT-HHHHHHHHHHHHHHHHHHHHHHHHHHHHHS---HHHHHHHHHHHTTTT--TT-------

Foldseek 3Di:
DDDDDDDDDDDPDDDDPPDDPVVPVVVVVVVVVVVVVLVVVLVPAPDPPDPSNLCQLQPDDPSHRDVSSLVVSLVVCVVVVNPVSNVSSVVSVQVVVLVVQLVVQVVVLVVDPDDPVRSVVSSVVSNCSDDDPPDDPPDDD